Protein AF-A0A947NI34-F1 (afdb_monomer_lite)

pLDDT: mean 97.42, std 1.62, range [88.44, 98.69]

Structure (mmCIF, N/CA/C/O backbone):
data_AF-A0A947NI34-F1
#
_entry.id   AF-A0A947NI34-F1
#
loop_
_atom_site.group_PDB
_atom_site.id
_atom_site.type_symbol
_atom_site.label_atom_id
_atom_site.label_alt_id
_atom_site.label_comp_id
_atom_site.label_asym_id
_atom_site.label_entity_id
_atom_site.label_seq_id
_atom_site.pdbx_PDB_ins_code
_atom_site.Cartn_x
_atom_site.Cartn_y
_atom_site.Cartn_z
_atom_site.occupancy
_atom_site.B_iso_or_equiv
_atom_site.auth_seq_id
_atom_site.auth_comp_id
_atom_site.auth_asym_id
_atom_site.auth_atom_id
_atom_site.pdbx_PDB_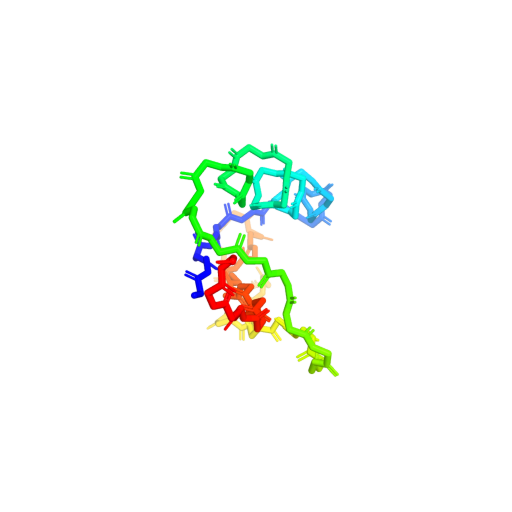model_num
ATOM 1 N N . VAL A 1 1 ? -8.524 -1.926 0.664 1.00 92.00 1 VAL A N 1
ATOM 2 C CA . VAL A 1 1 ? -7.309 -2.028 -0.176 1.00 92.00 1 VAL A CA 1
ATOM 3 C C . VAL A 1 1 ? -7.072 -0.696 -0.859 1.00 92.00 1 VAL A C 1
ATOM 5 O O . VAL A 1 1 ? -8.052 -0.052 -1.226 1.00 92.00 1 VAL A O 1
ATOM 8 N N . ALA A 1 2 ? -5.816 -0.279 -0.991 1.00 97.31 2 ALA A N 1
ATOM 9 C CA . ALA A 1 2 ? -5.417 0.895 -1.761 1.00 97.31 2 ALA A CA 1
ATOM 10 C C . ALA A 1 2 ? -4.628 0.441 -2.991 1.00 97.31 2 ALA A C 1
ATOM 12 O O . ALA A 1 2 ? -3.710 -0.362 -2.863 1.00 97.31 2 ALA A O 1
ATOM 13 N N . HIS A 1 3 ? -5.001 0.933 -4.168 1.00 98.38 3 HIS A N 1
ATOM 14 C CA . HIS A 1 3 ? -4.347 0.598 -5.430 1.00 98.38 3 HIS A CA 1
ATOM 15 C C . HIS A 1 3 ? -3.439 1.751 -5.850 1.00 98.38 3 HIS A C 1
ATOM 17 O O . HIS A 1 3 ? -3.898 2.895 -5.914 1.00 98.38 3 HIS A O 1
ATOM 23 N N . VAL A 1 4 ? -2.171 1.458 -6.132 1.00 98.19 4 VAL A N 1
ATOM 24 C CA . VAL A 1 4 ? -1.169 2.466 -6.491 1.00 98.19 4 VAL A CA 1
ATOM 25 C C . VAL A 1 4 ? -0.313 2.009 -7.670 1.00 98.19 4 VAL A C 1
ATOM 27 O O . VAL A 1 4 ? -0.027 0.824 -7.829 1.00 98.19 4 VAL A O 1
ATOM 30 N N . GLU A 1 5 ? 0.121 2.973 -8.477 1.00 98.31 5 GLU A N 1
ATOM 31 C CA . GLU A 1 5 ? 1.135 2.803 -9.517 1.00 98.31 5 GLU A CA 1
ATOM 32 C C . GLU A 1 5 ? 2.283 3.766 -9.198 1.00 98.31 5 GLU A C 1
ATOM 34 O O . GLU A 1 5 ? 2.095 4.984 -9.228 1.00 98.31 5 GLU A O 1
ATOM 39 N N . ILE A 1 6 ? 3.437 3.226 -8.808 1.00 98.31 6 ILE A N 1
ATOM 40 C CA . ILE A 1 6 ? 4.510 3.988 -8.155 1.00 98.31 6 ILE A CA 1
ATOM 41 C C . ILE A 1 6 ? 5.901 3.617 -8.667 1.00 98.31 6 ILE A C 1
ATOM 43 O O . ILE A 1 6 ? 6.137 2.500 -9.134 1.00 98.31 6 ILE A O 1
ATOM 47 N N . ASP A 1 7 ? 6.842 4.548 -8.527 1.00 98.25 7 ASP A N 1
ATOM 48 C CA . ASP A 1 7 ? 8.268 4.266 -8.673 1.00 98.25 7 ASP A CA 1
ATOM 49 C C . ASP A 1 7 ? 8.802 3.445 -7.478 1.00 98.25 7 ASP A C 1
ATOM 51 O O . ASP A 1 7 ? 8.269 3.544 -6.365 1.00 98.25 7 ASP A O 1
ATOM 55 N N . PRO A 1 8 ? 9.918 2.701 -7.639 1.00 95.88 8 PRO A N 1
ATOM 56 C CA . PRO A 1 8 ? 10.528 1.924 -6.553 1.00 95.88 8 PRO A CA 1
ATOM 57 C C . PRO A 1 8 ? 10.880 2.731 -5.292 1.00 95.88 8 PRO A C 1
ATOM 59 O O . PRO A 1 8 ? 11.061 2.162 -4.219 1.00 95.88 8 PRO A O 1
ATOM 62 N N . THR A 1 9 ? 11.002 4.054 -5.404 1.00 98.06 9 THR A N 1
ATOM 63 C CA . THR A 1 9 ? 11.331 4.961 -4.296 1.00 98.06 9 THR A CA 1
ATOM 64 C C . THR A 1 9 ? 10.106 5.514 -3.560 1.00 98.06 9 THR A C 1
ATOM 66 O O . THR A 1 9 ? 10.270 6.142 -2.518 1.00 98.06 9 THR A O 1
ATOM 69 N N . GLN A 1 10 ? 8.889 5.295 -4.065 1.00 98.50 10 GLN A N 1
ATOM 70 C CA . GLN A 1 10 ? 7.668 5.969 -3.595 1.00 98.50 10 GLN A CA 1
ATOM 71 C C . GLN A 1 10 ? 6.803 5.130 -2.644 1.00 98.50 10 GLN A C 1
ATOM 73 O O . GLN A 1 10 ? 5.710 5.542 -2.264 1.00 98.50 10 GLN A O 1
ATOM 78 N N . TYR A 1 11 ? 7.297 3.972 -2.211 1.00 98.19 11 TYR A N 1
ATOM 79 C CA . TYR A 1 11 ? 6.576 3.084 -1.297 1.00 98.19 11 TYR A CA 1
ATOM 80 C C . TYR A 1 11 ? 6.210 3.753 0.029 1.00 98.19 11 TYR A C 1
ATOM 82 O O . TYR A 1 11 ? 5.068 3.647 0.468 1.00 98.19 11 TYR A O 1
ATOM 90 N N . SER A 1 12 ? 7.151 4.480 0.643 1.00 98.12 12 SER A N 1
ATOM 91 C CA . SER A 1 12 ? 6.874 5.206 1.891 1.00 98.12 12 SER A CA 1
ATOM 92 C C . SER A 1 12 ? 5.749 6.214 1.693 1.00 98.12 12 SER A C 1
ATOM 94 O O . SER A 1 12 ? 4.807 6.223 2.469 1.00 98.12 12 SER A O 1
ATOM 96 N N . GLU A 1 13 ? 5.796 7.000 0.614 1.00 98.50 13 GLU A N 1
ATOM 97 C CA . GLU A 1 13 ? 4.775 8.014 0.338 1.00 98.50 13 GLU A CA 1
ATOM 98 C C . GLU A 1 13 ? 3.388 7.384 0.125 1.00 98.50 13 GLU A C 1
ATOM 100 O O . GLU A 1 13 ? 2.384 7.922 0.589 1.00 98.50 13 GLU A O 1
ATOM 105 N N . ALA A 1 14 ? 3.316 6.228 -0.541 1.00 98.44 14 ALA A N 1
ATOM 106 C CA . ALA A 1 14 ? 2.060 5.503 -0.721 1.00 98.44 14 ALA A CA 1
ATOM 107 C C . ALA A 1 14 ? 1.458 5.051 0.624 1.00 98.44 14 ALA A C 1
ATOM 109 O O . ALA A 1 14 ? 0.261 5.249 0.859 1.00 98.44 14 ALA A O 1
ATOM 110 N N . TRP A 1 15 ? 2.283 4.503 1.521 1.00 98.31 15 TRP A N 1
ATOM 111 C CA . TRP A 1 15 ? 1.871 4.135 2.878 1.00 98.31 15 TRP A CA 1
ATOM 112 C C . TRP A 1 15 ? 1.504 5.353 3.729 1.00 98.31 15 TRP A C 1
ATOM 114 O O . TRP A 1 15 ? 0.481 5.324 4.413 1.00 98.31 15 TRP A O 1
ATOM 124 N N . ASP A 1 16 ? 2.274 6.437 3.643 1.00 98.38 16 ASP A N 1
ATOM 125 C CA . ASP A 1 16 ? 2.028 7.680 4.376 1.00 98.38 16 ASP A CA 1
ATOM 126 C C . ASP A 1 16 ? 0.690 8.305 3.969 1.00 98.38 16 ASP A C 1
ATOM 128 O O . ASP A 1 16 ? -0.080 8.725 4.828 1.00 98.38 16 ASP A O 1
ATOM 132 N N . ARG A 1 17 ? 0.339 8.294 2.679 1.00 98.06 17 ARG A N 1
ATOM 133 C CA . ARG A 1 17 ? -0.983 8.760 2.228 1.00 98.06 17 ARG A CA 1
ATOM 134 C C . ARG A 1 17 ? -2.113 7.858 2.725 1.00 98.06 17 ARG A C 1
ATOM 136 O O . ARG A 1 17 ? -3.162 8.354 3.138 1.0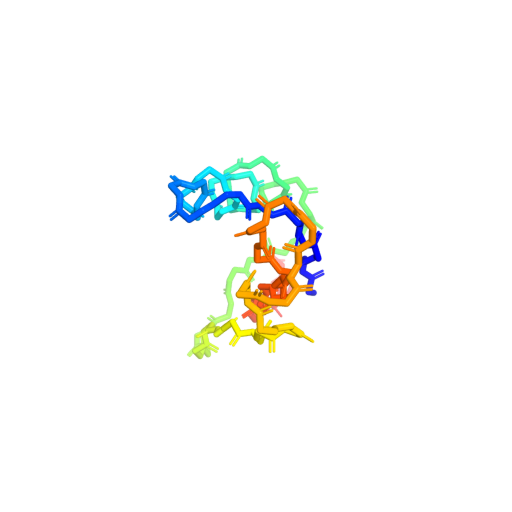0 98.06 17 ARG A O 1
ATOM 143 N N . LEU A 1 18 ? -1.928 6.536 2.709 1.00 98.00 18 LEU A N 1
ATOM 144 C CA . LEU A 1 18 ? -2.945 5.609 3.213 1.00 98.00 18 LEU A CA 1
ATOM 145 C C . LEU A 1 18 ? -3.171 5.791 4.722 1.00 98.00 18 LEU A C 1
ATOM 147 O O . LEU A 1 18 ? -4.312 5.949 5.154 1.00 98.00 18 LEU A O 1
ATOM 151 N N . MET A 1 19 ? -2.098 5.780 5.510 1.00 97.88 19 MET A N 1
ATOM 152 C CA . MET A 1 19 ? -2.150 5.751 6.976 1.00 97.88 19 MET A CA 1
ATOM 153 C C . ME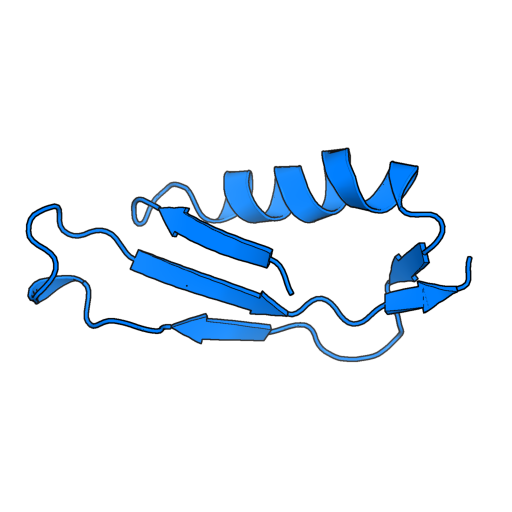T A 1 19 ? -2.234 7.138 7.612 1.00 97.88 19 MET A C 1
ATOM 155 O O . MET A 1 19 ? -2.844 7.292 8.667 1.00 97.88 19 MET A O 1
ATOM 159 N N . GLY A 1 20 ? -1.620 8.141 6.993 1.00 97.19 20 GLY A N 1
ATOM 160 C CA . GLY A 1 20 ? -1.550 9.515 7.485 1.00 97.19 20 GLY A CA 1
ATOM 161 C C . GLY A 1 20 ? -2.678 10.404 6.974 1.00 97.19 20 GLY A C 1
ATOM 162 O O . GLY A 1 20 ? -3.212 11.194 7.749 1.00 97.19 20 GLY A O 1
ATOM 163 N N . ASP A 1 21 ? -3.091 10.248 5.713 1.00 96.94 21 ASP A N 1
ATOM 164 C CA . ASP A 1 21 ? -4.123 11.118 5.135 1.00 96.94 21 ASP A CA 1
ATOM 165 C C . ASP A 1 21 ? -5.505 10.461 5.168 1.00 96.94 21 ASP A C 1
ATOM 167 O O . ASP A 1 21 ? -6.456 11.036 5.706 1.00 96.94 21 ASP A O 1
ATOM 171 N N . TRP A 1 22 ? -5.639 9.258 4.597 1.00 97.31 22 TRP A N 1
ATOM 172 C CA . TRP A 1 22 ? -6.940 8.598 4.462 1.00 97.31 22 TRP A CA 1
ATOM 173 C C . TRP A 1 22 ? -7.425 7.968 5.773 1.00 97.31 22 TRP A C 1
ATOM 175 O O . TRP A 1 22 ? -8.558 8.223 6.190 1.00 97.31 22 TRP A O 1
ATOM 185 N N . MET A 1 23 ? -6.583 7.171 6.443 1.00 97.75 23 MET A N 1
ATOM 186 C CA . MET A 1 23 ? -6.978 6.396 7.627 1.00 97.75 23 MET A CA 1
ATOM 187 C C . MET A 1 23 ? -7.611 7.251 8.734 1.00 97.75 23 MET A C 1
ATOM 189 O O . MET A 1 23 ? -8.699 6.886 9.188 1.00 97.75 23 MET A O 1
ATOM 193 N N . PRO A 1 24 ? -7.051 8.415 9.127 1.00 97.31 24 PRO A N 1
ATOM 194 C CA . PRO A 1 24 ? -7.604 9.211 10.226 1.00 97.31 24 PRO A CA 1
ATOM 195 C C . PRO A 1 24 ? -8.994 9.788 9.934 1.00 97.31 24 PRO A C 1
ATOM 197 O O . PRO A 1 24 ? -9.722 10.150 10.855 1.00 97.31 24 PRO A O 1
ATOM 200 N N . GLN A 1 25 ? -9.368 9.879 8.656 1.00 97.50 25 GLN A N 1
ATOM 201 C CA . GLN A 1 25 ? -10.654 10.410 8.198 1.00 97.50 25 GLN A CA 1
ATOM 202 C C . GLN A 1 25 ? -11.657 9.302 7.844 1.00 97.50 25 GLN A C 1
ATOM 204 O O . GLN A 1 25 ? -12.820 9.585 7.561 1.00 97.50 25 GLN A O 1
ATOM 209 N N . SER A 1 26 ? -11.221 8.040 7.848 1.00 97.00 26 SER A N 1
ATOM 210 C CA . SER A 1 26 ? -11.991 6.908 7.326 1.00 97.00 26 SER A CA 1
ATOM 211 C C . SER A 1 26 ? -13.115 6.427 8.255 1.00 97.00 26 SER A C 1
ATOM 213 O O . SER A 1 26 ? -14.042 5.765 7.791 1.00 97.00 26 SER A O 1
ATOM 215 N N . GLY A 1 27 ? -13.046 6.747 9.554 1.00 97.62 27 GLY A N 1
ATOM 216 C CA . GLY A 1 27 ? -13.925 6.170 10.582 1.00 97.62 27 GLY A CA 1
ATOM 217 C C . GLY A 1 27 ? -13.546 4.740 10.997 1.00 97.62 27 GLY A C 1
ATOM 218 O O . GLY A 1 27 ? -14.317 4.076 11.689 1.00 97.62 27 GLY A O 1
ATOM 219 N N . TYR A 1 28 ? -12.369 4.272 10.582 1.00 97.88 28 TYR A N 1
ATOM 220 C CA . TYR A 1 28 ? -11.797 2.981 10.946 1.00 97.88 28 TYR A CA 1
ATOM 221 C C . TYR A 1 28 ? -10.458 3.157 11.667 1.00 97.88 28 TYR A C 1
ATOM 223 O O . TYR A 1 28 ? -9.848 4.226 11.642 1.00 97.88 28 TYR A O 1
ATOM 231 N N . GLN A 1 29 ? -9.998 2.079 12.291 1.00 97.44 29 GLN A N 1
ATOM 232 C CA . GLN A 1 29 ? -8.657 1.945 12.853 1.00 97.44 29 GLN A CA 1
ATOM 233 C C . GLN A 1 29 ? -7.989 0.672 12.324 1.00 97.44 29 GLN A C 1
ATOM 235 O O . GLN A 1 29 ? -8.705 -0.267 11.952 1.00 97.44 29 GLN A O 1
ATOM 240 N N . PRO A 1 30 ? -6.647 0.607 12.334 1.00 97.44 30 PRO A N 1
ATOM 241 C CA . PRO A 1 30 ? -5.925 -0.633 12.073 1.00 97.44 30 PRO A CA 1
ATOM 242 C C . PRO A 1 30 ? -6.435 -1.781 12.955 1.00 97.44 30 PRO A C 1
ATOM 244 O O . PRO A 1 30 ? -6.749 -1.596 14.140 1.00 97.44 30 PRO A O 1
ATOM 247 N N . ASP A 1 31 ? -6.565 -2.958 12.353 1.00 97.94 31 ASP A N 1
ATOM 248 C CA . ASP A 1 31 ? -6.838 -4.205 13.069 1.00 97.94 31 ASP A CA 1
ATOM 249 C C . ASP A 1 31 ? -5.516 -4.873 13.495 1.00 97.94 31 ASP A C 1
ATOM 251 O O . ASP A 1 31 ? -4.459 -4.580 12.944 1.00 97.94 31 ASP A O 1
ATOM 255 N N . ASP A 1 32 ? -5.555 -5.818 14.434 1.00 96.81 32 ASP A N 1
ATOM 256 C CA . ASP A 1 32 ? -4.364 -6.535 14.933 1.00 96.81 32 ASP A CA 1
ATOM 257 C C . ASP A 1 32 ? -3.895 -7.657 13.972 1.00 96.81 32 ASP A C 1
ATOM 259 O O . ASP A 1 32 ? -3.264 -8.642 14.369 1.00 96.81 32 ASP A O 1
ATOM 263 N N . LEU A 1 33 ? -4.229 -7.538 12.686 1.00 97.69 33 LEU A N 1
ATOM 264 C CA . LEU A 1 33 ? -3.870 -8.479 11.628 1.00 97.69 33 LEU A CA 1
ATOM 265 C C . LEU A 1 33 ? -2.701 -7.938 10.797 1.00 97.69 33 LEU A C 1
ATOM 267 O O . LEU A 1 33 ? -2.432 -6.743 10.761 1.00 97.69 33 LEU A O 1
ATOM 271 N N . MET A 1 34 ? -1.999 -8.828 10.093 1.00 97.62 34 MET A N 1
ATOM 272 C CA . MET A 1 34 ? -0.870 -8.420 9.255 1.00 97.62 34 MET A CA 1
ATOM 273 C C . MET A 1 34 ? -1.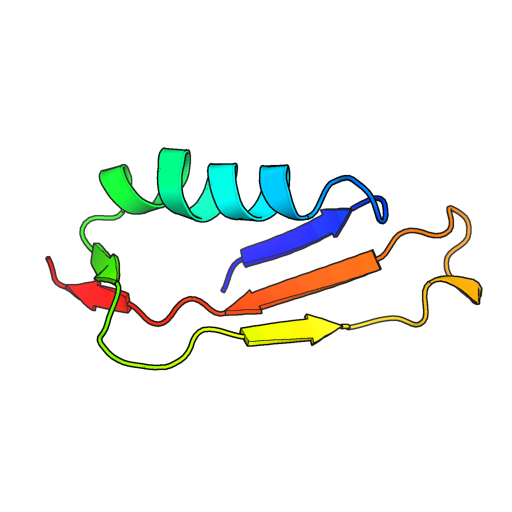342 -7.682 8.005 1.00 97.62 34 MET A C 1
ATOM 275 O O . MET A 1 34 ? -2.151 -8.207 7.234 1.00 97.62 34 MET A O 1
ATOM 279 N N . CYS A 1 35 ? -0.758 -6.514 7.770 1.00 97.62 35 CYS A N 1
ATOM 280 C CA . CYS A 1 35 ? -0.815 -5.862 6.479 1.00 97.62 35 CYS A CA 1
ATOM 281 C C . CYS A 1 35 ? 0.146 -6.522 5.482 1.00 97.62 35 CYS A C 1
ATOM 283 O O . CYS A 1 35 ? 1.102 -7.209 5.858 1.00 97.62 35 CYS A O 1
ATOM 285 N N . TYR A 1 36 ? -0.150 -6.373 4.195 1.00 98.06 36 TYR A N 1
ATOM 286 C CA . TYR A 1 36 ? 0.654 -6.946 3.119 1.00 98.06 36 TYR A CA 1
ATOM 287 C C . TYR A 1 36 ? 0.447 -6.189 1.809 1.00 98.06 36 TYR A C 1
ATOM 289 O O . TYR A 1 36 ? -0.468 -5.378 1.666 1.00 98.06 36 TYR A O 1
ATOM 297 N N . GLU A 1 37 ? 1.308 -6.484 0.842 1.00 98.44 37 GLU A N 1
ATOM 298 C CA . GLU A 1 37 ? 1.291 -5.896 -0.492 1.00 98.44 37 GLU A CA 1
ATOM 299 C C . GLU A 1 37 ? 1.127 -6.993 -1.547 1.00 98.44 37 GLU A C 1
ATOM 301 O O . GLU A 1 37 ? 1.766 -8.047 -1.468 1.00 98.44 37 GLU A O 1
ATOM 306 N N . ILE A 1 38 ? 0.298 -6.738 -2.559 1.00 98.38 38 ILE A N 1
ATOM 307 C CA . ILE A 1 38 ? 0.178 -7.588 -3.746 1.00 98.38 38 ILE A CA 1
ATOM 308 C C . ILE A 1 38 ? 0.790 -6.850 -4.934 1.00 98.38 38 ILE A C 1
ATOM 310 O O . ILE A 1 38 ? 0.324 -5.782 -5.318 1.00 98.38 38 ILE A O 1
ATOM 314 N N . TYR A 1 39 ? 1.811 -7.449 -5.543 1.00 98.00 39 TYR A N 1
ATOM 315 C CA . TYR A 1 39 ? 2.494 -6.918 -6.721 1.00 98.00 39 TYR A CA 1
ATOM 316 C C . TYR A 1 39 ? 1.809 -7.462 -7.976 1.00 98.00 39 TYR A C 1
ATOM 318 O O . TYR A 1 39 ? 1.879 -8.658 -8.263 1.00 98.00 39 TYR A O 1
ATOM 326 N N . LEU A 1 40 ? 1.115 -6.590 -8.706 1.00 98.19 40 LEU A N 1
ATOM 327 C CA . LEU A 1 40 ? 0.244 -6.970 -9.822 1.00 98.19 40 LEU A CA 1
ATOM 328 C C . LEU A 1 40 ? 0.971 -7.058 -11.168 1.00 98.19 40 LEU A C 1
ATOM 330 O O . LEU A 1 40 ? 0.423 -7.590 -12.134 1.00 98.19 40 LEU A O 1
ATOM 334 N N . ASN A 1 41 ? 2.201 -6.555 -11.251 1.00 98.06 41 ASN A N 1
ATOM 335 C CA . ASN A 1 41 ? 3.008 -6.592 -12.463 1.00 98.06 41 ASN A CA 1
ATOM 336 C C . ASN A 1 41 ? 4.468 -6.973 -12.184 1.00 98.06 41 ASN A C 1
ATOM 338 O O . ASN A 1 41 ? 4.948 -6.955 -11.053 1.00 98.06 41 ASN A O 1
ATOM 342 N N . SER A 1 42 ? 5.186 -7.302 -13.259 1.00 96.81 42 SER A N 1
ATOM 343 C CA . SER A 1 42 ? 6.650 -7.337 -13.260 1.00 96.81 42 SER A CA 1
ATOM 344 C C . SER A 1 42 ? 7.161 -5.964 -13.732 1.00 96.81 42 SER A C 1
ATOM 346 O O . SER A 1 42 ? 6.842 -5.581 -14.864 1.00 96.81 42 SER A O 1
ATOM 348 N N . PRO A 1 43 ? 7.910 -5.209 -12.907 1.00 93.50 43 PRO A N 1
ATOM 349 C CA . PRO A 1 43 ? 8.355 -3.851 -13.240 1.00 93.50 43 PRO A CA 1
ATOM 350 C C . PRO A 1 43 ? 9.199 -3.767 -14.515 1.00 93.50 43 PRO A C 1
ATOM 352 O O . PRO A 1 43 ? 9.073 -2.817 -15.279 1.00 93.50 43 PRO A O 1
ATOM 355 N N . ASP A 1 44 ? 9.992 -4.800 -14.809 1.00 95.75 44 ASP A N 1
ATOM 356 C CA . ASP A 1 44 ? 10.810 -4.928 -16.024 1.00 95.75 44 ASP A CA 1
ATOM 357 C C . ASP A 1 44 ? 9.987 -4.958 -17.322 1.00 95.75 44 ASP A C 1
ATOM 359 O O . ASP A 1 44 ? 10.510 -4.671 -18.398 1.00 95.75 44 ASP A O 1
ATOM 363 N N . LYS A 1 45 ? 8.694 -5.292 -17.227 1.00 96.38 45 LYS A N 1
ATOM 364 C CA . LYS A 1 45 ? 7.753 -5.304 -18.355 1.00 96.38 45 LYS A CA 1
ATOM 365 C C . LYS A 1 45 ? 6.885 -4.048 -18.416 1.00 96.38 45 LYS A C 1
ATOM 367 O O . LYS A 1 45 ? 6.134 -3.890 -19.378 1.00 96.38 45 LYS A O 1
ATOM 372 N N . HIS A 1 46 ? 6.952 -3.175 -17.410 1.00 96.12 46 HIS A N 1
ATOM 373 C CA . HIS A 1 46 ? 6.229 -1.910 -17.415 1.00 96.12 46 HIS A CA 1
ATOM 374 C C . HIS A 1 46 ? 6.985 -0.888 -18.281 1.00 96.12 46 HIS A C 1
ATOM 376 O O . HIS A 1 46 ? 8.186 -0.720 -18.069 1.00 96.12 46 HIS A O 1
ATOM 382 N N . PRO A 1 47 ? 6.333 -0.161 -19.212 1.00 96.06 47 PRO A N 1
ATOM 383 C CA . PRO A 1 47 ? 7.015 0.796 -20.095 1.00 96.06 47 PRO A CA 1
ATOM 384 C C . PRO A 1 47 ? 7.840 1.857 -19.353 1.00 96.06 47 PRO A C 1
ATOM 386 O O . PRO A 1 47 ? 8.856 2.323 -19.860 1.00 96.06 47 PRO A O 1
ATOM 389 N N . GLU A 1 48 ? 7.397 2.217 -18.149 1.00 97.25 48 GLU A N 1
ATOM 390 C CA . GLU A 1 48 ? 8.048 3.198 -17.272 1.00 97.25 48 GLU A CA 1
ATOM 391 C C . GLU A 1 48 ? 8.805 2.563 -16.090 1.00 97.25 48 GLU A C 1
ATOM 393 O O . GLU A 1 48 ? 9.309 3.283 -15.241 1.00 97.25 48 GLU A O 1
ATOM 398 N N . GLY A 1 49 ? 8.866 1.231 -15.982 1.00 96.69 49 GLY A N 1
ATOM 399 C CA . GLY A 1 49 ? 9.512 0.562 -14.842 1.00 96.69 49 GLY A CA 1
ATOM 400 C C . GLY A 1 49 ? 8.753 0.658 -13.509 1.00 96.69 49 GLY A C 1
ATOM 401 O O . GLY A 1 49 ? 9.315 0.335 -12.464 1.00 96.69 49 GLY A O 1
ATOM 402 N N . LYS A 1 50 ? 7.490 1.101 -13.531 1.00 98.25 50 LYS A N 1
ATOM 403 C CA . LYS A 1 50 ? 6.658 1.291 -12.338 1.00 98.25 50 LYS A CA 1
ATOM 404 C C . LYS A 1 50 ? 6.112 -0.015 -11.780 1.00 98.25 50 LYS A C 1
ATOM 406 O O . LYS A 1 50 ? 5.911 -1.008 -12.488 1.00 98.25 50 LYS A O 1
ATOM 411 N N . HIS A 1 51 ? 5.845 0.022 -10.484 1.00 98.56 51 HIS A N 1
ATOM 412 C CA . HIS A 1 51 ? 5.227 -1.049 -9.728 1.00 98.56 51 HIS A CA 1
ATOM 413 C C . HIS A 1 51 ? 3.736 -0.742 -9.576 1.00 98.56 51 HIS A C 1
ATOM 415 O O . HIS A 1 51 ? 3.367 0.337 -9.118 1.00 98.56 51 HIS A O 1
ATOM 421 N N . ILE A 1 52 ? 2.888 -1.699 -9.940 1.00 98.50 52 ILE A N 1
ATOM 422 C CA . ILE A 1 52 ? 1.448 -1.661 -9.690 1.00 98.50 52 ILE A CA 1
ATOM 423 C C . ILE A 1 52 ? 1.199 -2.542 -8.470 1.00 98.50 52 ILE A C 1
ATOM 425 O O . ILE A 1 52 ? 1.425 -3.756 -8.518 1.00 98.50 52 ILE A O 1
ATOM 429 N N . VAL A 1 53 ? 0.777 -1.926 -7.369 1.00 98.56 53 VAL A N 1
ATOM 430 C CA . VAL A 1 53 ?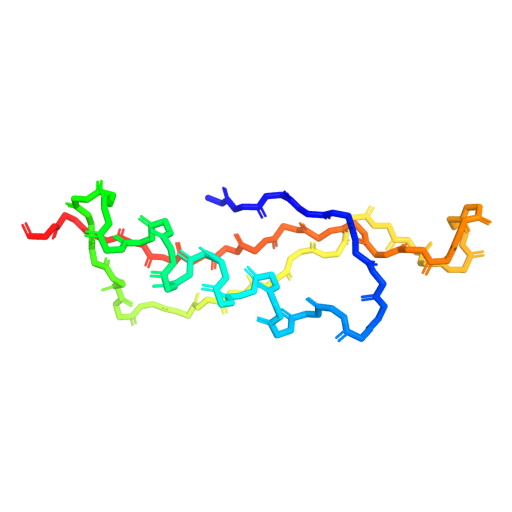 0.697 -2.570 -6.054 1.00 98.56 53 VAL A CA 1
ATOM 431 C C . VAL A 1 53 ? -0.673 -2.339 -5.438 1.00 98.56 53 VAL A C 1
ATOM 433 O O . VAL A 1 53 ? -1.212 -1.232 -5.476 1.00 98.56 53 VAL A O 1
ATOM 436 N N . GLU A 1 54 ? -1.216 -3.379 -4.816 1.00 98.69 54 GLU A N 1
ATOM 437 C CA . GLU A 1 54 ? -2.309 -3.235 -3.862 1.00 98.69 54 GLU A CA 1
ATOM 438 C C . GLU A 1 54 ? -1.771 -3.324 -2.443 1.00 98.69 54 GLU A C 1
ATOM 440 O O . GLU A 1 54 ? -1.217 -4.345 -2.040 1.00 98.69 54 GLU A O 1
ATOM 445 N N . ILE A 1 55 ? -1.958 -2.247 -1.688 1.00 98.50 55 ILE A N 1
ATOM 446 C CA . ILE A 1 55 ? -1.676 -2.200 -0.261 1.00 98.50 55 ILE A CA 1
ATOM 447 C C . ILE A 1 55 ? -2.927 -2.669 0.490 1.00 98.50 55 ILE A C 1
ATOM 449 O O . ILE A 1 55 ? -4.022 -2.094 0.371 1.00 98.50 55 ILE A O 1
ATOM 453 N N . CYS A 1 56 ? -2.770 -3.733 1.269 1.00 98.19 56 CYS A N 1
ATOM 454 C CA . CYS A 1 56 ? -3.826 -4.351 2.054 1.00 98.19 56 CYS A CA 1
ATOM 455 C C . CYS A 1 56 ? -3.596 -4.068 3.541 1.00 98.19 56 CYS A C 1
ATOM 457 O O . CYS A 1 56 ? -2.898 -4.822 4.213 1.00 98.19 56 CYS A O 1
ATOM 459 N N . GLU A 1 57 ? -4.219 -3.001 4.045 1.00 98.06 57 GLU A N 1
ATOM 460 C CA . GLU A 1 57 ? -4.291 -2.697 5.478 1.00 98.06 57 GLU A CA 1
ATOM 461 C C . GLU A 1 57 ? -5.584 -3.280 6.076 1.00 98.06 57 GLU A C 1
ATOM 463 O O . GLU A 1 57 ? -6.680 -2.892 5.645 1.00 98.06 57 GLU A O 1
ATOM 468 N N . PRO A 1 58 ? -5.495 -4.221 7.031 1.00 98.25 58 PRO A N 1
ATOM 469 C CA . PRO A 1 58 ? -6.642 -4.688 7.792 1.00 98.25 58 PRO A CA 1
ATOM 470 C C . PRO A 1 58 ? -7.201 -3.564 8.663 1.00 98.25 58 PRO A C 1
ATOM 472 O O . PRO A 1 58 ? -6.470 -2.901 9.392 1.00 98.25 58 PRO A O 1
ATOM 475 N N . ILE A 1 59 ? -8.514 -3.368 8.609 1.00 97.94 59 ILE A N 1
ATOM 476 C CA . ILE A 1 59 ? -9.192 -2.317 9.362 1.00 97.94 59 ILE A CA 1
ATOM 477 C C . ILE A 1 59 ? -10.396 -2.872 10.113 1.00 97.94 59 ILE A C 1
ATOM 479 O O . ILE A 1 59 ? -11.089 -3.772 9.636 1.00 97.94 59 ILE A O 1
ATOM 483 N N . ARG A 1 60 ? -10.686 -2.263 11.259 1.00 97.81 60 ARG A N 1
ATOM 484 C CA . ARG A 1 60 ? -11.892 -2.488 12.059 1.00 97.81 60 ARG A CA 1
ATOM 485 C C . ARG A 1 60 ? -12.577 -1.151 12.354 1.00 97.81 60 ARG A C 1
ATOM 487 O O . ARG A 1 60 ? -11.911 -0.114 12.306 1.00 97.81 60 ARG A O 1
ATOM 494 N N . PRO A 1 61 ? -13.893 -1.130 12.631 1.00 96.62 61 PRO A N 1
ATOM 495 C CA . PRO A 1 61 ? -14.572 0.101 13.030 1.00 96.62 61 PRO A CA 1
ATOM 496 C C . PRO A 1 61 ? -13.867 0.772 14.219 1.00 96.62 61 PRO A C 1
ATOM 498 O O . PRO A 1 61 ? -13.376 0.075 15.118 1.00 96.62 61 PRO A O 1
ATOM 501 N N . LEU A 1 62 ? -13.780 2.106 14.183 1.00 88.44 62 LEU A N 1
ATOM 502 C CA . LEU A 1 62 ? -13.239 2.912 15.280 1.00 88.44 62 LEU A CA 1
ATOM 503 C C . LEU A 1 62 ? -14.144 2.846 16.520 1.00 88.44 62 LEU A C 1
ATOM 505 O O . LEU A 1 62 ? -15.383 2.927 16.353 1.00 88.44 62 LEU A O 1
#

Sequence (62 aa):
VAHVEIDPTQYSEAWDRLMGDWMPQSGYQPDDLMCYEIYLNSPDKHPEGKHIVEICEPIRPL

Foldseek 3Di:
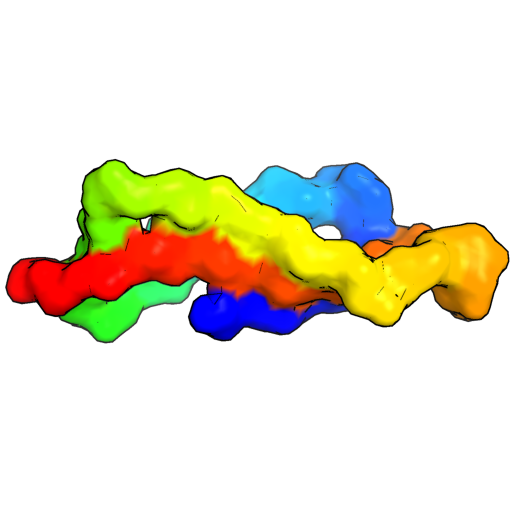DDKDKADPVCPVVSVCCVVVPCQVVPQKDFDPDDKDKDFPDDLVPDPNSITTIDTGTHIDGD

Radius of gyration: 12.93 Å; chains: 1; bounding box: 26×20×35 Å

Secondary structure (DSSP, 8-state):
-EEEEE-TT-HHHHHHIIIIIIGGGTTEEE-SSPPEEEE-S-GGGSTT--EEEEEE--EEE-